Protein AF-A0AAV6BFE4-F1 (afdb_monomer)

Radius of gyration: 18.72 Å; Cα contacts (8 Å, |Δi|>4): 195; chains: 1; bounding box: 42×62×41 Å

Sequence (118 aa):
MNSTGRLAPALPAAEPPPSILRGRRYGEDRLYLLVRDPRCVLAVWELTAATHARAEAFARARGASPRYQIRIERRADPRGAVEAAVSVELPDALAGERWYVSLPRSGGECRALLGFAL

Foldseek 3Di:
DDPPPDDDPPDPPDDPPQPPCLPVAPQDFDWDWADPFQFKIKIWTADHPVVLVVQQVVQVVVVHGKKKKKWKWFDQDPPGDIDTFDMDIDPCSNSRDIDIDTGPGGDGDIDIDIDIDD

Secondary structure (DSSP, 8-state):
------PPP-PPPPPPPPPGGGG---SS-EEEEEEEETTEEEEEEE--HHHHHHHHHHHHTTT---EEEEEEEEESSTTSPEEEEEEEEETTGGGT-EEEEE-SS-SSEEEEEEEEE-

Mean predicted aligned error: 10.75 Å

Solvent-accessible surface area (backbone atoms only — not comparable to full-atom values): 7248 Å² total; per-residue (Å²): 141,83,84,79,74,79,76,74,80,82,71,80,79,74,77,77,76,79,60,83,54,65,82,67,70,89,79,52,75,43,77,47,80,42,80,74,50,63,40,31,33,38,40,33,45,39,56,31,72,70,59,49,52,51,44,43,53,60,14,50,78,67,79,37,63,64,37,37,32,47,35,35,33,32,24,78,42,102,88,50,71,78,39,82,60,43,74,44,77,39,95,56,48,77,58,43,51,78,44,79,43,73,44,88,59,66,66,58,53,76,46,81,44,82,46,78,47,108

Structure (mmCIF, N/CA/C/O backbone):
data_AF-A0AAV6BFE4-F1
#
_entry.id   AF-A0AAV6BFE4-F1
#
loop_
_atom_site.group_PDB
_atom_site.id
_atom_site.type_symbol
_atom_site.label_atom_id
_atom_site.label_alt_id
_atom_site.label_comp_id
_atom_site.label_asym_id
_atom_site.label_entity_id
_atom_site.label_seq_id
_atom_site.pdbx_PDB_ins_code
_atom_site.Cartn_x
_atom_site.Cartn_y
_atom_site.Cartn_z
_atom_site.occupancy
_atom_site.B_iso_or_equiv
_atom_site.auth_seq_id
_atom_site.auth_comp_id
_atom_site.auth_asym_id
_atom_site.auth_atom_id
_atom_site.pdbx_PDB_model_num
ATOM 1 N N . MET A 1 1 ? 19.592 -51.763 1.632 1.00 37.78 1 MET A N 1
ATOM 2 C CA . MET A 1 1 ? 19.988 -50.710 2.594 1.00 37.78 1 MET A CA 1
ATOM 3 C C . MET A 1 1 ? 19.192 -49.464 2.234 1.00 37.78 1 MET A C 1
ATOM 5 O O . MET A 1 1 ? 19.564 -48.789 1.288 1.00 37.78 1 MET A O 1
ATOM 9 N N . ASN A 1 2 ? 18.058 -49.215 2.898 1.00 37.44 2 ASN A N 1
ATOM 10 C CA . ASN A 1 2 ? 17.174 -48.091 2.566 1.00 37.44 2 ASN A CA 1
ATOM 11 C C . ASN A 1 2 ? 17.286 -47.018 3.651 1.00 37.44 2 ASN A C 1
ATOM 13 O O . ASN A 1 2 ? 16.728 -47.168 4.735 1.00 37.44 2 ASN A O 1
ATOM 17 N N . SER A 1 3 ? 18.011 -45.940 3.350 1.00 49.56 3 SER A N 1
ATOM 18 C CA . SER A 1 3 ? 18.061 -44.737 4.183 1.00 49.56 3 SER A CA 1
ATOM 19 C C . SER A 1 3 ? 16.841 -43.864 3.900 1.00 49.56 3 SER A C 1
ATOM 21 O O . SER A 1 3 ? 16.899 -42.931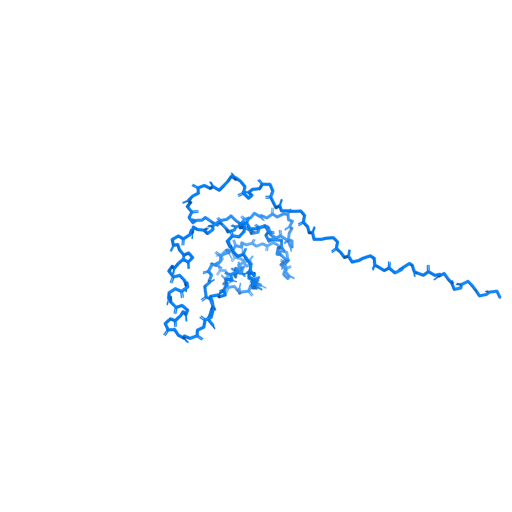 3.105 1.00 49.56 3 SER A O 1
ATOM 23 N N . THR A 1 4 ? 15.718 -44.146 4.557 1.00 54.94 4 THR A N 1
ATOM 24 C CA . THR A 1 4 ? 14.648 -43.154 4.730 1.00 54.94 4 THR A CA 1
ATOM 25 C C . THR A 1 4 ? 15.116 -42.126 5.753 1.00 54.94 4 THR A C 1
ATOM 27 O O . THR A 1 4 ? 14.908 -42.281 6.957 1.00 54.94 4 THR A O 1
ATOM 30 N N . GLY A 1 5 ? 15.801 -41.090 5.268 1.00 52.50 5 GLY A N 1
ATOM 31 C CA . GLY A 1 5 ? 16.084 -39.890 6.045 1.00 52.50 5 GLY A CA 1
ATOM 32 C C . GLY A 1 5 ? 14.768 -39.279 6.517 1.00 52.50 5 GLY A C 1
ATOM 33 O O . GLY A 1 5 ? 13.989 -38.774 5.713 1.00 52.50 5 GLY A O 1
ATOM 34 N N . ARG A 1 6 ? 14.500 -39.369 7.824 1.00 56.19 6 ARG A N 1
ATOM 35 C CA . ARG A 1 6 ? 13.408 -38.658 8.496 1.00 56.19 6 ARG A CA 1
ATOM 36 C C . ARG A 1 6 ? 13.605 -37.159 8.267 1.00 56.19 6 ARG A C 1
ATOM 38 O O . ARG A 1 6 ? 14.456 -36.548 8.908 1.00 56.19 6 ARG A O 1
ATOM 45 N N . LEU A 1 7 ? 12.823 -36.572 7.367 1.00 58.16 7 LEU A N 1
ATOM 46 C CA . LEU A 1 7 ? 12.633 -35.126 7.332 1.00 58.16 7 LEU A CA 1
ATOM 47 C C . LEU A 1 7 ? 11.935 -34.731 8.637 1.00 58.16 7 LEU A C 1
ATOM 49 O O . LEU A 1 7 ? 10.884 -35.278 8.975 1.00 58.16 7 LEU A O 1
ATOM 53 N N . ALA A 1 8 ? 12.566 -33.843 9.403 1.00 52.31 8 ALA A N 1
ATOM 54 C CA . ALA A 1 8 ? 11.975 -33.294 10.613 1.00 52.31 8 ALA A CA 1
ATOM 55 C C . ALA A 1 8 ? 10.662 -32.564 10.263 1.00 52.31 8 ALA A C 1
ATOM 57 O O . ALA A 1 8 ? 10.582 -31.947 9.195 1.00 52.31 8 ALA A O 1
ATOM 58 N N . PRO A 1 9 ? 9.636 -32.609 11.133 1.00 58.19 9 PRO A N 1
ATOM 59 C CA . PRO A 1 9 ? 8.438 -31.811 10.933 1.00 58.19 9 PRO A CA 1
ATOM 60 C C . PRO A 1 9 ? 8.825 -30.331 10.882 1.00 58.19 9 PRO A C 1
ATOM 62 O O . PRO A 1 9 ? 9.566 -29.854 11.743 1.00 58.19 9 PRO A O 1
ATOM 65 N N . ALA A 1 10 ? 8.336 -29.611 9.870 1.00 58.59 10 ALA A N 1
ATOM 66 C CA . ALA A 1 10 ? 8.487 -28.165 9.804 1.00 58.59 10 ALA A CA 1
ATOM 67 C C . ALA A 1 10 ? 7.845 -27.557 11.058 1.00 58.59 10 ALA A C 1
ATOM 69 O O . ALA A 1 10 ? 6.643 -27.706 11.280 1.00 58.59 10 ALA A O 1
ATOM 70 N N . LEU A 1 11 ? 8.660 -2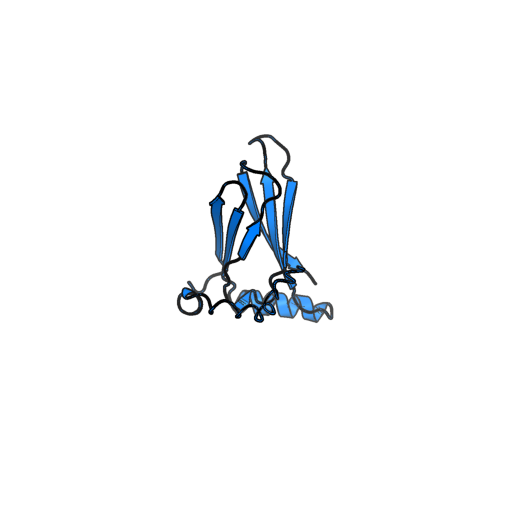6.919 11.901 1.00 59.69 11 LEU A N 1
ATOM 71 C CA . LEU A 1 11 ? 8.155 -26.123 13.014 1.00 59.69 11 LEU A CA 1
ATOM 72 C C . LEU A 1 11 ? 7.207 -25.053 12.447 1.00 59.69 11 LEU A C 1
ATOM 74 O O . LEU A 1 11 ? 7.506 -24.503 11.380 1.00 59.69 11 LEU A O 1
ATOM 78 N N . PRO A 1 12 ? 6.079 -24.754 13.118 1.00 55.25 12 PRO A N 1
ATOM 79 C CA . PRO A 1 12 ? 5.221 -23.653 12.703 1.00 55.25 12 PRO A CA 1
ATOM 80 C C . PRO A 1 12 ? 6.076 -22.391 12.597 1.00 55.25 12 PRO A C 1
ATOM 82 O O . PRO A 1 12 ? 6.872 -22.101 13.495 1.00 55.25 12 PRO A O 1
ATOM 85 N N . ALA A 1 13 ? 5.967 -21.689 11.467 1.00 58.81 13 ALA A N 1
ATOM 86 C CA . ALA A 1 13 ? 6.711 -20.461 11.244 1.00 58.81 13 ALA A CA 1
ATOM 87 C C . ALA A 1 13 ? 6.404 -19.503 12.400 1.00 58.81 13 ALA A C 1
ATOM 89 O O . ALA A 1 13 ? 5.248 -19.141 12.610 1.00 58.81 13 ALA A O 1
ATOM 90 N N . ALA A 1 14 ? 7.431 -19.150 13.176 1.00 50.31 14 ALA A N 1
ATOM 91 C CA . ALA A 1 14 ? 7.292 -18.156 14.225 1.00 50.31 14 ALA A CA 1
ATOM 92 C C . ALA A 1 14 ? 6.755 -16.868 13.594 1.00 50.31 14 ALA A C 1
ATOM 94 O O . ALA A 1 14 ? 7.277 -16.427 12.563 1.00 50.31 14 ALA A O 1
ATOM 95 N N . GLU A 1 15 ? 5.712 -16.290 14.192 1.00 51.12 15 GLU A N 1
ATOM 96 C CA . GLU A 1 15 ? 5.215 -14.992 13.75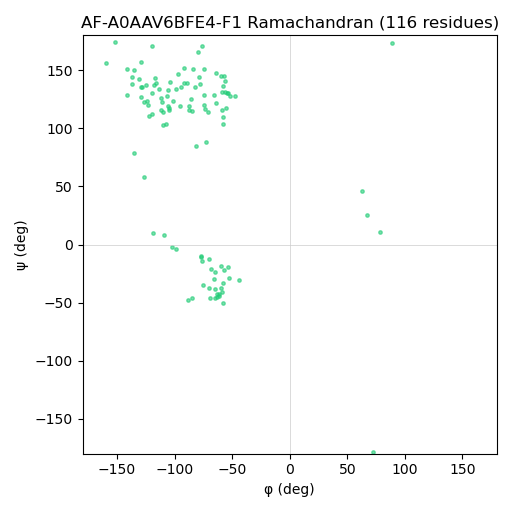3 1.00 51.12 15 GLU A CA 1
ATOM 97 C C . GLU A 1 15 ? 6.384 -13.999 13.762 1.00 51.12 15 GLU A C 1
ATOM 99 O O . GLU A 1 15 ? 7.144 -13.947 14.740 1.00 51.12 15 GLU A O 1
ATOM 104 N N . PRO A 1 16 ? 6.592 -13.251 12.664 1.00 53.62 16 PRO A N 1
ATOM 105 C CA . PRO A 1 16 ? 7.672 -12.289 12.615 1.00 53.62 16 PRO A CA 1
ATOM 106 C C . PRO A 1 16 ? 7.491 -11.295 13.768 1.00 53.62 16 PRO A C 1
ATOM 108 O O . PRO A 1 16 ? 6.369 -10.850 14.029 1.00 53.62 16 PRO A O 1
ATOM 111 N N . PRO A 1 17 ? 8.574 -10.940 14.480 1.00 49.91 17 PRO A N 1
ATOM 112 C CA . PRO A 1 17 ? 8.473 -10.027 15.602 1.00 49.91 17 PRO A CA 1
ATOM 113 C C . PRO A 1 17 ? 7.853 -8.701 15.143 1.00 49.91 17 PRO A C 1
ATOM 115 O O . PRO A 1 17 ? 8.127 -8.245 14.024 1.00 49.91 17 PRO A O 1
ATOM 118 N N . PRO A 1 18 ? 7.046 -8.053 16.002 1.00 53.53 18 PRO A N 1
ATOM 119 C CA . PRO A 1 18 ? 6.458 -6.763 15.690 1.00 53.53 18 PRO A CA 1
ATOM 120 C C . PRO A 1 18 ? 7.548 -5.785 15.249 1.00 53.53 18 PRO A C 1
ATOM 122 O O . PRO A 1 18 ? 8.561 -5.614 15.928 1.00 53.53 18 PRO A O 1
ATOM 125 N N . SER A 1 19 ? 7.349 -5.149 14.092 1.00 52.41 19 SER A N 1
ATOM 126 C CA . SER A 1 19 ? 8.275 -4.150 13.553 1.00 52.41 19 SER A CA 1
ATOM 127 C C . SER A 1 19 ? 8.654 -3.131 14.636 1.00 52.41 19 SER A C 1
ATOM 129 O O . SER A 1 19 ? 7.778 -2.510 15.229 1.00 52.41 19 SER A O 1
ATOM 131 N N . ILE A 1 20 ? 9.954 -2.898 14.857 1.00 50.56 20 ILE A N 1
ATOM 132 C CA . ILE A 1 20 ? 10.482 -1.869 15.784 1.00 50.56 20 ILE A CA 1
ATOM 133 C C . ILE A 1 20 ? 9.907 -0.464 15.478 1.00 50.56 20 ILE A C 1
ATOM 135 O O . ILE A 1 20 ? 9.886 0.407 16.345 1.00 50.56 20 ILE A O 1
ATOM 139 N N . LEU A 1 21 ? 9.371 -0.239 14.269 1.00 53.16 21 LEU A N 1
ATOM 140 C CA . LEU A 1 21 ? 8.656 0.996 13.921 1.00 53.16 21 LEU A CA 1
ATOM 141 C C . LEU A 1 21 ? 7.291 1.147 14.601 1.00 53.16 21 LEU A C 1
ATOM 143 O O . LEU A 1 21 ? 6.758 2.254 14.589 1.00 53.16 21 LEU A O 1
ATOM 147 N N . ARG A 1 22 ? 6.729 0.099 15.226 1.00 53.47 22 ARG A N 1
ATOM 148 C CA . ARG A 1 22 ? 5.426 0.179 15.909 1.00 53.47 22 ARG A CA 1
ATOM 149 C C . ARG A 1 22 ? 5.372 1.330 16.926 1.00 53.47 22 ARG A C 1
ATOM 151 O O .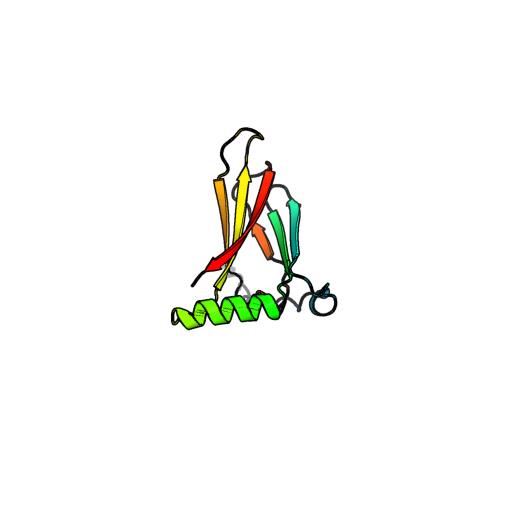 ARG A 1 22 ? 4.302 1.899 17.103 1.00 53.47 22 ARG A O 1
ATOM 158 N N . GLY A 1 23 ? 6.508 1.720 17.519 1.00 51.62 23 GLY A N 1
ATOM 159 C CA . GLY A 1 23 ? 6.609 2.834 18.474 1.00 51.62 23 GLY A CA 1
ATOM 160 C C . GLY A 1 23 ? 7.096 4.185 17.924 1.00 51.62 23 GLY A C 1
ATOM 161 O O . GLY A 1 23 ? 7.146 5.144 18.686 1.00 51.62 23 GLY A O 1
ATOM 162 N N . ARG A 1 24 ? 7.475 4.301 16.642 1.00 58.91 24 ARG A N 1
ATOM 163 C CA . ARG A 1 24 ? 7.976 5.555 16.031 1.00 58.91 24 ARG A CA 1
ATOM 164 C C . ARG A 1 24 ? 7.186 5.912 14.775 1.00 58.91 24 ARG A C 1
ATOM 166 O O . ARG A 1 24 ? 7.752 6.012 13.692 1.00 58.91 24 ARG A O 1
ATOM 173 N N . ARG A 1 25 ? 5.874 6.068 14.922 1.00 67.94 25 ARG A N 1
ATOM 174 C CA . ARG A 1 25 ? 5.032 6.601 13.845 1.00 67.94 25 ARG A CA 1
ATOM 175 C C . ARG A 1 25 ? 5.168 8.105 13.788 1.00 67.94 25 ARG A C 1
ATOM 177 O O . ARG A 1 25 ? 5.245 8.754 14.829 1.00 67.94 25 ARG A O 1
ATOM 184 N N . TYR A 1 26 ? 5.125 8.652 12.584 1.00 70.75 26 TYR A N 1
ATOM 185 C CA . TYR A 1 26 ? 5.182 10.098 12.398 1.00 70.75 26 TYR A CA 1
ATOM 186 C C . TYR A 1 26 ? 3.855 10.800 12.719 1.00 70.75 26 TYR A C 1
ATOM 188 O O . TYR A 1 26 ? 3.827 12.021 12.810 1.00 70.75 26 TYR A O 1
ATOM 196 N N . GLY A 1 27 ? 2.769 10.042 12.914 1.00 74.44 27 GLY A N 1
ATOM 197 C CA . GLY A 1 27 ? 1.441 10.591 13.215 1.00 74.44 27 GLY A CA 1
ATOM 198 C C . GLY A 1 27 ? 0.697 11.133 11.990 1.00 74.44 27 GLY A C 1
ATOM 199 O O . GLY A 1 27 ? -0.349 11.754 12.141 1.00 74.44 27 GLY A O 1
ATOM 200 N N . GLU A 1 28 ? 1.204 10.867 10.788 1.00 80.81 28 GLU A N 1
ATOM 201 C CA . GLU A 1 28 ? 0.649 11.313 9.509 1.00 80.81 28 GLU A CA 1
ATOM 202 C C . GLU A 1 28 ? 0.499 10.126 8.553 1.00 80.81 28 GLU A C 1
ATOM 204 O O . GLU A 1 28 ? 1.191 9.117 8.702 1.00 80.81 28 GLU A O 1
ATOM 209 N N . ASP A 1 29 ? -0.387 10.246 7.560 1.00 83.88 29 ASP A N 1
ATOM 210 C CA . ASP A 1 29 ? -0.534 9.213 6.535 1.00 83.88 29 ASP A CA 1
ATOM 211 C C . ASP A 1 29 ? 0.667 9.264 5.585 1.00 83.88 29 ASP A C 1
ATOM 213 O O . ASP A 1 29 ? 0.874 10.263 4.893 1.00 83.88 29 ASP A O 1
ATOM 217 N N . ARG A 1 30 ? 1.475 8.200 5.543 1.00 84.25 30 ARG A N 1
ATOM 218 C CA . ARG A 1 30 ? 2.714 8.169 4.749 1.00 84.25 30 ARG A CA 1
ATOM 219 C C . ARG A 1 30 ? 2.893 6.858 4.015 1.00 84.25 30 ARG A C 1
ATOM 221 O O . ARG A 1 30 ? 2.592 5.793 4.545 1.00 84.25 30 ARG A O 1
ATOM 228 N N . LEU A 1 31 ? 3.449 6.948 2.811 1.00 85.44 31 LEU A N 1
ATOM 229 C CA . LEU A 1 31 ? 3.826 5.804 1.994 1.00 85.44 31 LEU A CA 1
ATOM 230 C C . LEU A 1 31 ? 5.304 5.889 1.638 1.00 85.44 31 LEU A C 1
ATOM 232 O O . LEU A 1 31 ? 5.745 6.855 1.018 1.00 85.44 31 LEU A O 1
ATOM 236 N N . TYR A 1 32 ? 6.044 4.844 1.980 1.00 85.50 32 TYR A N 1
ATOM 237 C CA . TYR A 1 32 ? 7.415 4.647 1.544 1.00 85.50 32 TYR A CA 1
ATOM 238 C C . TYR A 1 32 ? 7.463 3.455 0.602 1.00 85.50 32 TYR A C 1
ATOM 240 O O . TYR A 1 32 ? 7.017 2.365 0.955 1.00 85.50 32 TYR A O 1
ATOM 248 N N . LEU A 1 33 ? 8.028 3.665 -0.583 1.00 88.75 33 LEU A N 1
ATOM 249 C CA . LEU A 1 33 ? 8.354 2.597 -1.515 1.00 88.75 33 LEU A CA 1
ATOM 250 C C . LEU A 1 33 ? 9.861 2.619 -1.747 1.00 88.75 33 LEU A C 1
ATOM 252 O O . LEU A 1 33 ? 10.395 3.573 -2.308 1.00 88.75 33 LEU A O 1
ATOM 256 N N . LEU A 1 34 ? 10.545 1.582 -1.283 1.00 89.56 34 LEU A N 1
ATOM 257 C CA . LEU A 1 34 ? 11.993 1.458 -1.376 1.00 89.56 34 LEU A CA 1
ATOM 258 C C . LEU A 1 34 ? 12.337 0.213 -2.181 1.00 89.56 34 LEU A C 1
ATOM 260 O O . LEU A 1 34 ? 11.842 -0.877 -1.904 1.00 89.56 34 LEU A O 1
ATOM 264 N N . VAL A 1 35 ? 13.212 0.361 -3.169 1.00 88.31 35 VAL A N 1
ATOM 265 C CA . VAL A 1 35 ? 13.725 -0.782 -3.924 1.00 88.31 35 VAL A CA 1
ATOM 266 C C . VAL A 1 35 ? 14.729 -1.523 -3.044 1.00 88.31 35 VAL A C 1
ATOM 268 O O . VAL A 1 35 ? 15.719 -0.937 -2.611 1.00 88.31 35 VAL A O 1
ATOM 271 N N . ARG A 1 36 ? 14.467 -2.804 -2.761 1.00 88.12 36 ARG A N 1
ATOM 272 C CA . ARG A 1 36 ? 15.403 -3.678 -2.037 1.00 88.12 36 ARG A CA 1
ATOM 273 C C . ARG A 1 36 ? 16.364 -4.353 -3.009 1.00 88.12 36 ARG A C 1
ATOM 275 O O . ARG A 1 36 ? 17.565 -4.383 -2.769 1.00 88.12 36 ARG A O 1
ATOM 282 N N . ASP A 1 37 ? 15.815 -4.904 -4.085 1.00 88.69 37 ASP A N 1
ATOM 283 C CA . ASP A 1 37 ? 16.543 -5.544 -5.178 1.00 88.69 37 ASP A CA 1
ATOM 284 C C . ASP A 1 37 ? 15.719 -5.420 -6.478 1.00 88.69 37 ASP A C 1
ATOM 286 O O . ASP A 1 37 ? 14.581 -4.940 -6.432 1.00 88.69 37 ASP A O 1
ATOM 290 N N . PRO A 1 38 ? 16.241 -5.830 -7.652 1.00 87.06 38 PRO A N 1
ATOM 291 C CA . PRO A 1 38 ? 15.538 -5.634 -8.915 1.00 87.06 38 PRO A CA 1
ATOM 292 C C . PRO A 1 38 ? 14.135 -6.250 -8.978 1.00 87.06 38 PRO A C 1
ATOM 294 O O . PRO A 1 38 ? 13.351 -5.810 -9.811 1.00 87.06 38 PRO A O 1
ATOM 297 N N . ARG A 1 39 ? 13.814 -7.253 -8.151 1.00 89.56 39 ARG A N 1
ATOM 298 C CA . ARG A 1 39 ? 12.523 -7.958 -8.111 1.00 89.56 39 ARG A CA 1
ATOM 299 C C . ARG A 1 39 ? 11.798 -7.818 -6.772 1.00 89.56 39 ARG A C 1
ATOM 301 O O . ARG A 1 39 ? 10.804 -8.507 -6.561 1.00 89.56 39 ARG A O 1
ATOM 308 N N . CYS A 1 40 ? 12.248 -6.951 -5.873 1.00 90.19 40 CYS A N 1
ATOM 309 C CA . CYS A 1 40 ? 11.632 -6.792 -4.562 1.00 90.19 40 CYS A CA 1
ATOM 310 C C . CYS A 1 40 ? 11.602 -5.328 -4.143 1.00 90.19 40 CYS A C 1
ATOM 312 O O . CYS A 1 40 ? 12.629 -4.641 -4.120 1.00 90.19 40 CYS A O 1
ATOM 314 N N . VAL A 1 41 ? 10.419 -4.871 -3.745 1.00 90.94 41 VAL A N 1
ATOM 315 C CA . VAL A 1 41 ? 10.226 -3.555 -3.139 1.00 90.94 41 VAL A CA 1
ATOM 316 C C . VAL A 1 41 ? 9.731 -3.714 -1.714 1.00 90.94 41 VAL A C 1
ATOM 318 O O . VAL A 1 41 ? 8.902 -4.566 -1.409 1.00 90.94 41 VAL A O 1
ATOM 321 N N . LEU A 1 42 ? 10.256 -2.884 -0.828 1.00 89.38 42 LEU A N 1
ATOM 322 C CA . LEU A 1 42 ? 9.695 -2.660 0.488 1.00 89.38 42 LEU A CA 1
ATOM 323 C C . LEU A 1 42 ? 8.649 -1.552 0.367 1.00 89.38 42 LEU A C 1
ATOM 325 O O . LEU A 1 42 ? 8.985 -0.424 0.011 1.00 89.38 42 LEU A O 1
ATOM 329 N N . ALA A 1 43 ? 7.405 -1.873 0.695 1.00 88.25 43 ALA A N 1
ATOM 330 C CA . ALA A 1 43 ? 6.337 -0.907 0.870 1.00 88.25 43 ALA A CA 1
ATOM 331 C C . ALA A 1 43 ? 6.038 -0.742 2.365 1.00 88.25 43 ALA A C 1
ATOM 333 O O . ALA A 1 43 ? 5.909 -1.725 3.096 1.00 88.25 43 ALA A O 1
ATOM 334 N N . VAL A 1 44 ? 5.935 0.502 2.822 1.00 84.81 44 VAL A N 1
ATOM 335 C CA . VAL A 1 44 ? 5.526 0.847 4.187 1.00 84.81 44 VAL A CA 1
ATOM 336 C C . VAL A 1 44 ? 4.422 1.878 4.091 1.00 84.81 44 VAL A C 1
ATOM 338 O O . VAL A 1 44 ? 4.594 2.904 3.441 1.00 84.81 44 VAL A O 1
ATOM 341 N N . TRP A 1 45 ? 3.307 1.607 4.750 1.00 83.75 45 TRP A N 1
ATOM 342 C CA . TRP A 1 45 ? 2.159 2.495 4.839 1.00 83.75 45 TRP A CA 1
ATOM 343 C C . TRP A 1 45 ? 1.893 2.761 6.313 1.00 83.75 45 TRP A C 1
ATOM 345 O O . TRP A 1 45 ? 1.490 1.873 7.062 1.00 83.75 45 TRP A O 1
ATOM 355 N N . GLU A 1 46 ? 2.159 3.992 6.730 1.00 83.81 46 GLU A N 1
ATOM 356 C CA . GLU A 1 46 ? 1.703 4.503 8.013 1.00 83.81 46 GLU A CA 1
ATOM 357 C C . GLU A 1 46 ? 0.314 5.094 7.809 1.00 83.81 46 GLU A C 1
ATOM 359 O O . GLU A 1 46 ? 0.147 6.050 7.054 1.00 83.81 46 GLU A O 1
ATOM 364 N N . LEU A 1 47 ? -0.680 4.488 8.454 1.00 83.88 47 LEU A N 1
ATOM 365 C CA . LEU A 1 47 ? -2.060 4.949 8.437 1.00 83.88 47 LEU A CA 1
ATOM 366 C C . LEU A 1 47 ? -2.404 5.585 9.784 1.00 83.88 47 LEU A C 1
ATOM 368 O O . LEU A 1 47 ? -2.220 4.982 10.846 1.00 83.88 47 LEU A O 1
ATOM 372 N N . THR A 1 48 ? -2.935 6.800 9.744 1.00 84.75 48 THR A N 1
ATOM 373 C CA . THR A 1 48 ? -3.458 7.488 10.923 1.00 84.75 48 THR A CA 1
ATOM 374 C C . THR A 1 48 ? -4.797 6.900 11.352 1.00 84.75 48 THR A C 1
ATOM 376 O O . THR A 1 48 ? -5.604 6.453 10.533 1.00 84.75 48 THR A O 1
ATOM 379 N N . ALA A 1 49 ? -5.087 6.983 12.653 1.00 84.81 49 ALA A N 1
ATOM 380 C CA . ALA A 1 49 ? -6.388 6.585 13.189 1.00 84.81 49 ALA A CA 1
ATOM 381 C C . ALA A 1 49 ? -7.547 7.369 12.539 1.00 84.81 49 ALA A C 1
ATOM 383 O O . ALA A 1 49 ? -8.620 6.815 12.321 1.00 84.81 49 ALA A O 1
ATOM 384 N N . ALA A 1 50 ? -7.321 8.635 12.165 1.00 87.56 50 ALA A N 1
ATOM 385 C CA . ALA A 1 50 ? -8.317 9.464 11.489 1.00 87.56 50 ALA A CA 1
ATOM 386 C C . ALA A 1 50 ? -8.676 8.925 10.093 1.00 87.56 50 ALA A C 1
ATOM 388 O O . ALA A 1 50 ? -9.856 8.820 9.754 1.00 87.56 50 ALA A O 1
ATOM 389 N N . THR A 1 51 ? -7.684 8.548 9.280 1.00 87.12 51 THR A N 1
ATOM 390 C CA . THR A 1 51 ? -7.940 7.959 7.954 1.00 87.12 51 THR A CA 1
ATOM 391 C C . THR A 1 51 ? -8.527 6.561 8.058 1.00 87.12 51 THR A C 1
ATOM 393 O O . THR A 1 51 ? -9.446 6.237 7.306 1.00 87.12 51 THR A O 1
ATOM 396 N N . HIS A 1 52 ? -8.081 5.768 9.032 1.00 86.88 52 HIS A N 1
ATOM 397 C CA . HIS A 1 52 ? -8.698 4.482 9.339 1.00 86.88 52 HIS A CA 1
ATOM 398 C C . HIS A 1 52 ? -10.188 4.629 9.685 1.00 86.88 52 HIS A C 1
ATOM 400 O O . HIS A 1 52 ? -11.021 3.989 9.049 1.00 86.88 52 HIS A O 1
ATOM 406 N N . ALA A 1 53 ? -10.544 5.542 10.594 1.00 88.62 53 ALA A N 1
ATOM 407 C CA . ALA A 1 53 ? -11.934 5.791 10.976 1.00 88.62 53 ALA A CA 1
ATOM 408 C C . ALA A 1 53 ? -12.804 6.238 9.786 1.00 88.62 53 ALA A C 1
ATOM 410 O O . ALA A 1 53 ? -13.955 5.816 9.662 1.00 88.62 53 ALA A O 1
ATOM 411 N N . ARG A 1 54 ? -12.258 7.049 8.865 1.00 88.75 54 ARG A N 1
ATOM 412 C CA . ARG A 1 54 ? -12.950 7.411 7.614 1.00 88.75 54 ARG A CA 1
ATOM 413 C C . ARG A 1 54 ? -13.197 6.197 6.718 1.00 88.75 54 ARG A C 1
ATOM 415 O O . ARG A 1 54 ? -14.300 6.052 6.194 1.00 88.75 54 ARG A O 1
ATOM 422 N N . ALA A 1 55 ? -12.197 5.332 6.550 1.00 87.88 55 ALA A N 1
ATOM 423 C CA . ALA A 1 55 ? -12.329 4.107 5.764 1.00 87.88 55 ALA A CA 1
ATOM 424 C C . ALA A 1 55 ? -13.363 3.150 6.382 1.00 87.88 55 ALA A C 1
ATOM 426 O O . ALA A 1 55 ? -14.212 2.621 5.667 1.00 87.88 55 ALA A O 1
ATOM 427 N N . GLU A 1 56 ? -13.361 2.991 7.707 1.00 89.50 56 GLU A N 1
ATOM 428 C CA . GLU A 1 56 ? -14.376 2.212 8.419 1.00 89.50 56 GLU A CA 1
ATOM 429 C C . GLU A 1 56 ? -15.784 2.778 8.249 1.00 89.50 56 GLU A C 1
ATOM 431 O O . GLU A 1 56 ? -16.724 2.016 8.036 1.00 89.50 56 GLU A O 1
ATOM 436 N N . ALA A 1 57 ? -15.958 4.097 8.365 1.00 89.88 57 ALA A N 1
ATOM 437 C CA . ALA A 1 57 ? -17.262 4.730 8.183 1.00 89.88 57 ALA A CA 1
ATOM 438 C C . ALA A 1 57 ? -17.792 4.493 6.759 1.00 89.88 57 ALA A C 1
ATOM 440 O O . ALA A 1 57 ? -18.955 4.137 6.574 1.00 89.88 57 ALA A O 1
ATOM 441 N N . PHE A 1 58 ? -16.919 4.620 5.757 1.00 89.38 58 PHE A N 1
ATOM 442 C CA . PHE A 1 58 ? -17.241 4.358 4.355 1.00 89.38 58 PHE A CA 1
ATOM 443 C C . PHE A 1 58 ? -17.577 2.885 4.080 1.00 89.38 58 PHE A C 1
ATOM 445 O O . PHE A 1 58 ? -18.487 2.603 3.298 1.00 89.38 58 PHE A O 1
ATOM 452 N N . ALA A 1 59 ? -16.871 1.952 4.724 1.00 89.88 59 ALA A N 1
ATOM 453 C CA .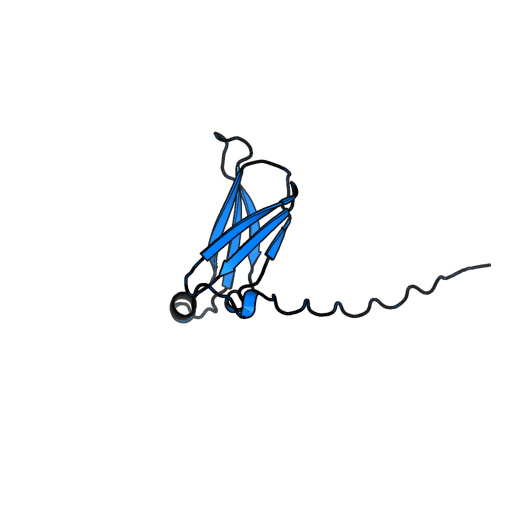 ALA A 1 59 ? -17.140 0.521 4.616 1.00 89.88 59 ALA A CA 1
ATOM 454 C C . ALA A 1 59 ? -18.458 0.137 5.298 1.00 89.88 59 ALA A C 1
ATOM 456 O O . ALA A 1 59 ? -19.308 -0.509 4.683 1.00 89.88 59 ALA A O 1
ATOM 457 N N . ARG A 1 60 ? -18.689 0.637 6.518 1.00 90.06 60 ARG A N 1
ATOM 458 C CA . ARG A 1 60 ? -19.942 0.443 7.262 1.00 90.06 60 ARG A CA 1
ATOM 459 C C . ARG A 1 60 ? -21.152 0.974 6.508 1.00 90.06 60 ARG A C 1
ATOM 461 O O . ARG A 1 60 ? -22.170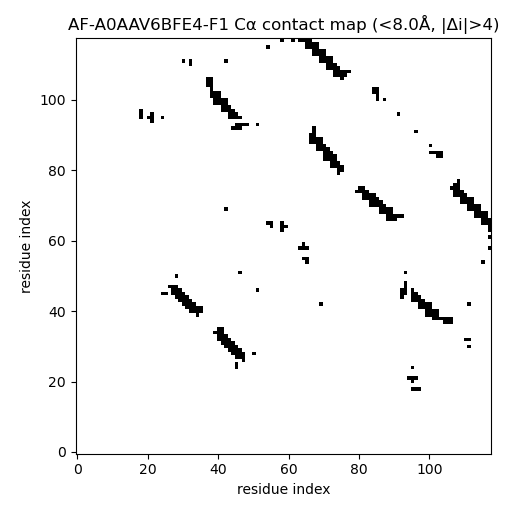 0.292 6.463 1.00 90.06 60 ARG A O 1
ATOM 468 N N . ALA A 1 61 ? -21.033 2.131 5.855 1.00 91.81 61 ALA A N 1
ATOM 469 C CA . ALA A 1 61 ? -22.100 2.683 5.018 1.00 91.81 61 ALA A CA 1
ATOM 470 C C . ALA A 1 61 ? -22.500 1.756 3.851 1.00 91.81 61 ALA A C 1
ATOM 472 O O . ALA A 1 61 ? -23.586 1.905 3.299 1.00 91.81 61 ALA A O 1
ATOM 473 N N . ARG A 1 62 ? -21.644 0.793 3.482 1.00 91.00 62 ARG A N 1
ATOM 474 C CA . ARG A 1 62 ? -21.913 -0.234 2.465 1.00 91.00 62 ARG A CA 1
ATOM 475 C C . ARG A 1 62 ? -22.104 -1.644 3.030 1.00 91.00 62 ARG A C 1
ATOM 477 O O . ARG A 1 62 ? -22.173 -2.588 2.254 1.00 91.00 62 ARG A O 1
ATOM 484 N N . GLY A 1 63 ? -22.185 -1.800 4.352 1.00 90.12 63 GLY A N 1
ATOM 485 C CA . GLY A 1 63 ? -22.312 -3.113 4.992 1.00 90.12 63 GLY A CA 1
ATOM 486 C C . GLY A 1 63 ? -21.069 -4.000 4.848 1.00 90.12 63 GLY A C 1
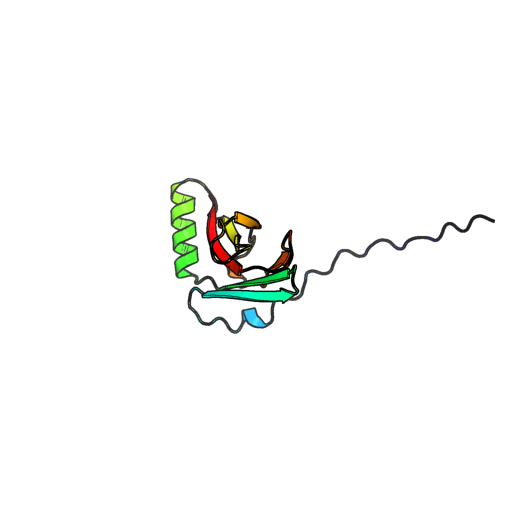ATOM 487 O O . GLY A 1 63 ? -21.190 -5.220 4.888 1.00 90.12 63 GLY A O 1
ATOM 488 N N . ALA A 1 64 ? -19.891 -3.400 4.667 1.00 88.94 64 ALA A N 1
ATOM 489 C CA . ALA A 1 64 ? -18.621 -4.091 4.467 1.00 88.94 64 ALA A CA 1
ATOM 490 C C . ALA A 1 64 ? -17.597 -3.756 5.566 1.00 88.94 64 ALA A C 1
ATOM 492 O O . ALA A 1 64 ? -17.785 -2.834 6.366 1.00 88.94 64 ALA A O 1
ATOM 493 N N . SER A 1 65 ? -16.482 -4.489 5.576 1.00 84.81 65 SER A N 1
ATOM 494 C CA . SER A 1 65 ? -15.303 -4.196 6.401 1.00 84.81 65 SER A CA 1
ATOM 495 C C . SER A 1 65 ? -14.203 -3.596 5.526 1.00 84.81 65 SER A C 1
ATOM 497 O O . SER A 1 65 ? -14.020 -4.062 4.401 1.00 84.81 65 SER A O 1
ATOM 499 N N . PRO A 1 66 ? -13.457 -2.583 6.001 1.00 85.62 66 PRO A N 1
ATOM 500 C CA . PRO A 1 66 ? -12.416 -1.975 5.188 1.00 85.62 66 PRO A CA 1
ATOM 501 C C . PRO A 1 66 ? -11.297 -2.985 4.922 1.00 85.62 66 PRO A C 1
ATOM 503 O O . PRO A 1 66 ? -10.745 -3.574 5.852 1.00 85.62 66 PRO A O 1
ATOM 506 N N . ARG A 1 67 ? -10.936 -3.155 3.651 1.00 86.88 67 ARG A N 1
ATOM 507 C CA . ARG A 1 67 ? -9.758 -3.919 3.235 1.00 86.88 67 ARG A CA 1
ATOM 508 C C . ARG A 1 67 ? -8.729 -2.960 2.673 1.00 86.88 67 ARG A C 1
ATOM 510 O O . ARG A 1 67 ? -9.000 -2.215 1.735 1.00 86.88 67 ARG A O 1
ATOM 517 N N . TYR A 1 68 ? -7.544 -2.963 3.253 1.00 87.06 68 TYR A N 1
ATOM 518 C CA . TYR A 1 68 ? -6.463 -2.091 2.824 1.00 87.06 68 TYR A CA 1
ATOM 519 C C . TYR A 1 68 ? -5.653 -2.786 1.740 1.00 87.06 68 TYR A C 1
ATOM 521 O O . TYR A 1 68 ? -5.385 -3.981 1.836 1.00 87.06 68 TYR A O 1
ATOM 529 N N . GLN A 1 69 ? -5.259 -2.048 0.709 1.00 89.31 69 GLN A N 1
ATOM 530 C CA . GLN A 1 69 ? -4.488 -2.603 -0.392 1.00 89.31 69 GLN A CA 1
ATOM 531 C C . GLN A 1 69 ? -3.360 -1.661 -0.806 1.00 89.31 69 GLN A C 1
ATOM 533 O O . GLN A 1 69 ? -3.561 -0.453 -0.933 1.00 89.31 69 GLN A O 1
ATOM 538 N N . ILE A 1 70 ? -2.187 -2.235 -1.072 1.00 88.69 70 ILE A N 1
ATOM 539 C CA . ILE A 1 70 ? -1.119 -1.578 -1.827 1.00 88.69 70 ILE A CA 1
ATOM 540 C C . ILE A 1 70 ? -1.080 -2.207 -3.213 1.00 88.69 70 ILE A C 1
ATOM 542 O O . ILE A 1 70 ? -0.815 -3.402 -3.358 1.00 88.69 70 ILE A O 1
ATOM 546 N N . ARG A 1 71 ? -1.310 -1.390 -4.238 1.00 90.69 71 ARG A N 1
ATOM 547 C CA . ARG A 1 71 ? -1.110 -1.772 -5.634 1.00 90.69 71 ARG A CA 1
ATOM 548 C C . ARG A 1 71 ? 0.199 -1.176 -6.117 1.00 90.69 71 ARG A C 1
ATOM 550 O O . ARG A 1 71 ? 0.391 0.034 -6.054 1.00 90.69 71 ARG A O 1
ATOM 557 N N . ILE A 1 72 ? 1.092 -2.022 -6.606 1.00 90.19 72 ILE A N 1
ATOM 558 C CA . ILE A 1 72 ? 2.316 -1.577 -7.260 1.00 90.19 72 ILE A CA 1
ATOM 559 C C . ILE A 1 72 ? 2.064 -1.538 -8.758 1.00 90.19 72 ILE A C 1
ATOM 561 O O . ILE A 1 72 ? 1.762 -2.551 -9.390 1.00 90.19 72 ILE A O 1
ATOM 565 N N . GLU A 1 73 ? 2.195 -0.349 -9.315 1.00 91.81 73 GLU A N 1
ATOM 566 C CA . GLU A 1 73 ? 2.228 -0.105 -10.742 1.00 91.81 73 GLU A CA 1
ATOM 567 C C . GLU A 1 73 ? 3.674 0.011 -11.211 1.00 91.81 73 GLU A C 1
ATOM 569 O O . GLU A 1 73 ? 4.549 0.491 -10.488 1.00 91.81 73 GLU A O 1
ATOM 574 N N . ARG A 1 74 ? 3.929 -0.438 -12.435 1.00 88.31 74 ARG A N 1
ATOM 575 C CA . ARG A 1 74 ? 5.254 -0.450 -13.035 1.00 88.31 74 ARG A CA 1
ATOM 576 C C . ARG A 1 74 ? 5.210 0.152 -14.421 1.00 88.31 74 ARG A C 1
ATOM 578 O O . ARG A 1 74 ? 4.298 -0.106 -15.2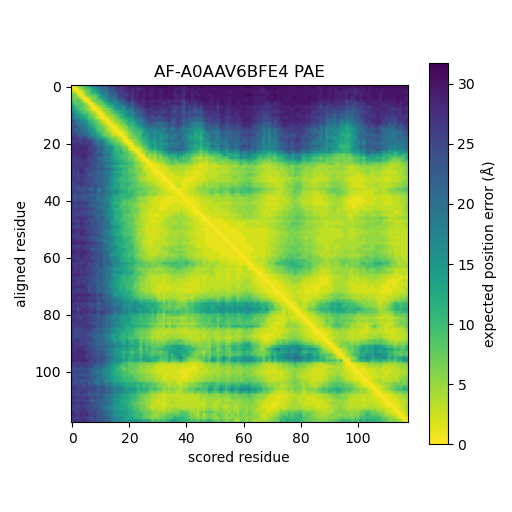02 1.00 88.31 74 ARG A O 1
ATOM 585 N N . ARG A 1 75 ? 6.267 0.883 -14.747 1.00 89.44 75 ARG A N 1
ATOM 586 C CA . ARG A 1 75 ? 6.541 1.367 -16.091 1.00 89.44 75 ARG A CA 1
ATOM 587 C C . ARG A 1 75 ? 7.916 0.866 -16.534 1.00 89.44 75 ARG A C 1
ATOM 589 O O . ARG A 1 75 ? 8.923 1.121 -15.878 1.00 89.44 75 ARG A O 1
ATOM 596 N N . ALA A 1 76 ? 7.955 0.098 -17.624 1.00 83.31 76 ALA A N 1
ATOM 597 C CA . ALA A 1 76 ? 9.197 -0.504 -18.123 1.00 83.31 76 ALA A CA 1
ATOM 598 C C . ALA A 1 76 ? 10.117 0.509 -18.831 1.00 83.31 76 ALA A C 1
ATOM 600 O O . ALA A 1 76 ? 11.334 0.404 -18.727 1.00 83.31 76 ALA A O 1
ATOM 601 N N . ASP A 1 77 ? 9.520 1.476 -19.526 1.00 83.38 77 ASP A N 1
ATOM 602 C CA . ASP A 1 77 ? 10.168 2.553 -20.282 1.00 83.38 77 ASP A CA 1
ATOM 603 C C . ASP A 1 77 ? 9.553 3.882 -19.820 1.00 83.38 77 ASP A C 1
ATOM 605 O O . ASP A 1 77 ? 8.329 3.935 -19.739 1.00 83.38 77 ASP A O 1
ATOM 609 N N . PRO A 1 78 ? 10.314 4.959 -19.558 1.00 79.69 78 PRO A N 1
ATOM 610 C CA . PRO A 1 78 ? 9.768 6.273 -19.202 1.00 79.69 78 PRO A CA 1
ATOM 611 C C . PRO A 1 78 ? 8.567 6.757 -20.035 1.00 79.69 78 PRO A C 1
ATOM 613 O O . PRO A 1 78 ? 7.718 7.472 -19.502 1.00 79.69 78 PRO A O 1
ATOM 616 N N . ARG A 1 79 ? 8.451 6.368 -21.312 1.00 84.62 79 ARG A N 1
ATOM 617 C CA . ARG A 1 79 ? 7.315 6.715 -22.195 1.00 84.62 79 ARG A CA 1
ATOM 618 C C . ARG A 1 79 ? 6.298 5.588 -22.397 1.00 84.62 79 ARG A C 1
ATOM 620 O O . ARG A 1 79 ? 5.304 5.782 -23.090 1.00 84.62 79 ARG A O 1
ATOM 627 N N . GLY A 1 80 ? 6.548 4.419 -21.819 1.00 81.31 80 GLY A N 1
ATOM 628 C CA . GLY A 1 80 ? 5.700 3.240 -21.928 1.00 81.31 80 GLY A CA 1
ATOM 629 C C . GLY A 1 80 ? 4.438 3.304 -21.066 1.00 81.31 80 GLY A C 1
ATOM 630 O O . GLY A 1 80 ? 4.273 4.172 -20.204 1.00 81.31 80 GLY A O 1
ATOM 631 N N . ALA A 1 81 ? 3.548 2.338 -21.293 1.00 85.62 81 ALA A N 1
ATOM 632 C CA . ALA A 1 81 ? 2.338 2.174 -20.502 1.00 85.62 81 ALA A CA 1
ATOM 633 C C . ALA A 1 81 ? 2.664 1.833 -19.039 1.00 85.62 81 ALA A C 1
ATOM 635 O O . ALA A 1 81 ? 3.656 1.164 -18.731 1.00 85.62 81 ALA A O 1
ATOM 636 N N . VAL A 1 82 ? 1.805 2.309 -18.139 1.00 87.62 82 VAL A N 1
ATOM 637 C CA . VAL A 1 82 ? 1.811 1.901 -16.736 1.00 87.62 82 VAL A CA 1
ATOM 638 C C . VAL A 1 82 ? 0.983 0.630 -16.624 1.00 87.62 82 VAL A C 1
ATOM 640 O O . VAL A 1 82 ? -0.177 0.602 -17.028 1.00 87.62 82 VAL A O 1
ATOM 643 N N . GLU A 1 83 ? 1.578 -0.413 -16.069 1.00 85.81 83 GLU A N 1
ATOM 644 C CA . GLU A 1 83 ? 0.932 -1.702 -15.867 1.00 85.81 83 GLU A CA 1
ATOM 645 C C . GLU A 1 83 ? 0.841 -2.004 -14.377 1.00 85.81 83 GLU A C 1
ATOM 647 O O . GLU A 1 83 ? 1.756 -1.715 -13.604 1.00 85.81 83 GLU A O 1
ATOM 652 N N . ALA A 1 84 ? -0.251 -2.634 -13.959 1.00 84.56 84 ALA A N 1
ATOM 653 C CA . ALA A 1 84 ? -0.340 -3.154 -12.606 1.00 84.56 84 ALA A CA 1
ATOM 654 C C . ALA A 1 84 ? 0.577 -4.367 -12.469 1.00 84.56 84 ALA A C 1
ATOM 656 O O . ALA A 1 84 ? 0.356 -5.394 -13.105 1.00 84.56 84 ALA A O 1
ATOM 657 N N . ALA A 1 85 ? 1.608 -4.232 -11.642 1.00 85.62 85 ALA A N 1
ATOM 658 C CA . ALA A 1 85 ? 2.593 -5.278 -11.435 1.00 85.62 85 ALA A CA 1
ATOM 659 C C . ALA A 1 85 ? 2.123 -6.277 -10.379 1.00 85.62 85 ALA A C 1
ATOM 661 O O . ALA A 1 85 ? 2.241 -7.482 -10.581 1.00 85.62 85 ALA A O 1
ATOM 662 N N . VAL A 1 86 ? 1.609 -5.781 -9.252 1.00 89.81 86 VAL A N 1
ATOM 663 C CA . VAL A 1 86 ? 1.137 -6.633 -8.159 1.00 89.81 86 VAL A CA 1
ATOM 664 C C . VAL A 1 86 ? 0.182 -5.873 -7.248 1.00 89.81 86 VAL A C 1
ATOM 666 O O . VAL A 1 86 ? 0.232 -4.646 -7.162 1.00 89.81 86 VAL A O 1
ATOM 669 N N . SER A 1 87 ? -0.673 -6.616 -6.550 1.00 89.19 87 SER A N 1
ATOM 670 C CA . SER A 1 87 ? -1.553 -6.081 -5.519 1.00 89.19 87 SER A CA 1
ATOM 671 C C . SER A 1 87 ? -1.429 -6.901 -4.244 1.00 89.19 87 SER A C 1
ATOM 673 O O . SER A 1 87 ? -1.418 -8.128 -4.311 1.00 89.19 87 SER A O 1
ATOM 675 N N . VAL A 1 88 ? -1.331 -6.230 -3.099 1.00 86.06 88 VAL A N 1
ATOM 676 C CA . VAL A 1 88 ? -1.170 -6.867 -1.788 1.00 86.06 88 VAL A CA 1
ATOM 677 C C . VAL A 1 88 ? -2.244 -6.342 -0.851 1.00 86.06 88 VAL A C 1
ATOM 679 O O . VAL A 1 88 ? -2.346 -5.132 -0.643 1.00 86.06 88 VAL A O 1
ATOM 682 N N . GLU A 1 89 ? -3.049 -7.249 -0.303 1.00 86.38 89 GLU A N 1
ATOM 683 C CA . GLU A 1 89 ? -3.984 -6.932 0.775 1.00 86.38 89 GLU A CA 1
ATOM 684 C C . GLU A 1 89 ? -3.237 -6.839 2.105 1.00 86.38 89 GLU A C 1
ATOM 686 O O . GLU A 1 89 ? -2.353 -7.648 2.396 1.00 86.38 89 GLU A O 1
ATOM 691 N N . LEU A 1 90 ? -3.587 -5.837 2.905 1.00 82.88 90 LEU A N 1
ATOM 692 C CA . LEU A 1 90 ? -2.961 -5.571 4.191 1.00 82.88 90 LEU A CA 1
ATOM 693 C C . LEU A 1 90 ? -3.968 -5.906 5.294 1.00 82.88 90 LEU A C 1
ATOM 695 O O . LEU A 1 90 ? -4.893 -5.121 5.528 1.00 82.88 90 LEU A O 1
ATOM 699 N N . PRO A 1 91 ? -3.814 -7.059 5.965 1.00 69.56 91 PRO A N 1
ATOM 700 C CA . PRO A 1 91 ? -4.758 -7.491 6.990 1.00 69.56 91 PRO A CA 1
ATOM 701 C C . PRO A 1 91 ? -4.754 -6.560 8.210 1.00 69.56 91 PRO A C 1
ATOM 703 O O . PRO A 1 91 ? -5.795 -6.375 8.831 1.00 69.56 91 PRO A O 1
ATOM 706 N N . ASP A 1 92 ? -3.617 -5.922 8.511 1.00 67.31 92 ASP A N 1
ATOM 707 C CA . ASP A 1 92 ? -3.494 -4.925 9.575 1.00 67.31 92 ASP A CA 1
ATOM 708 C C . ASP A 1 92 ? -2.688 -3.701 9.101 1.00 67.31 92 ASP A C 1
ATOM 710 O O . ASP A 1 92 ? -1.499 -3.535 9.383 1.00 67.31 92 ASP A O 1
ATOM 714 N N . ALA A 1 93 ? -3.342 -2.812 8.346 1.00 66.69 93 ALA A N 1
ATOM 715 C CA . ALA A 1 93 ? -2.736 -1.539 7.943 1.00 66.69 93 ALA A CA 1
ATOM 716 C C . ALA A 1 93 ? -2.453 -0.616 9.141 1.00 66.69 93 ALA A C 1
ATOM 718 O O . ALA A 1 93 ? -1.573 0.245 9.077 1.00 66.69 93 ALA A O 1
ATOM 719 N N . LEU A 1 94 ? -3.174 -0.807 10.250 1.00 65.56 94 LEU A N 1
ATOM 720 C CA . LEU A 1 94 ? -2.969 -0.048 11.471 1.00 65.56 94 LEU A CA 1
ATOM 721 C C . LEU A 1 94 ? -1.745 -0.501 12.244 1.00 65.56 94 LEU A C 1
ATOM 723 O O . LEU A 1 94 ? -1.335 0.263 13.104 1.00 65.56 94 LEU A O 1
ATOM 727 N N . ALA A 1 95 ? -1.133 -1.654 11.981 1.00 64.94 95 ALA A N 1
ATOM 728 C CA . ALA A 1 95 ? 0.111 -2.054 12.635 1.00 64.94 95 ALA A CA 1
ATOM 729 C C . ALA A 1 95 ? 1.356 -1.343 12.069 1.00 64.94 95 ALA A C 1
ATOM 731 O O . ALA A 1 95 ? 2.407 -1.371 12.719 1.00 64.94 95 ALA A O 1
ATOM 732 N N . GLY A 1 96 ? 1.240 -0.613 10.949 1.00 60.31 96 GLY A N 1
ATOM 733 C CA . GLY A 1 96 ? 2.371 0.089 10.326 1.00 60.31 96 GLY A CA 1
ATOM 734 C C . GLY A 1 96 ? 3.438 -0.899 9.862 1.00 60.31 96 GLY A C 1
ATOM 735 O O . GLY A 1 96 ? 4.623 -0.765 10.187 1.00 60.31 96 GLY A O 1
ATOM 736 N N . GLU A 1 97 ? 2.993 -1.967 9.205 1.00 71.50 97 GLU A N 1
ATOM 737 C CA . GLU A 1 97 ? 3.874 -3.065 8.850 1.00 71.50 97 GLU A CA 1
ATOM 738 C C . GLU A 1 97 ? 4.708 -2.754 7.608 1.00 71.50 97 GLU A C 1
ATOM 740 O O . GLU A 1 97 ? 4.518 -1.778 6.881 1.00 71.50 97 GLU A O 1
ATOM 745 N N . ARG A 1 98 ? 5.732 -3.580 7.428 1.00 82.00 98 ARG A N 1
ATOM 746 C CA . ARG A 1 98 ? 6.645 -3.528 6.298 1.00 82.00 98 ARG A CA 1
ATOM 747 C C . ARG A 1 98 ? 6.287 -4.681 5.387 1.00 82.00 98 ARG A C 1
ATOM 749 O O . ARG A 1 98 ? 6.442 -5.833 5.783 1.00 82.00 98 ARG A O 1
ATOM 756 N N . TRP A 1 99 ? 5.865 -4.378 4.173 1.00 84.50 99 TRP A N 1
ATOM 757 C CA . TRP A 1 99 ? 5.507 -5.397 3.199 1.00 84.50 99 TRP A CA 1
ATOM 758 C C . TRP A 1 99 ? 6.614 -5.509 2.165 1.00 84.50 99 TRP A C 1
ATOM 760 O O . TRP A 1 99 ? 6.906 -4.563 1.435 1.00 84.50 99 TRP A O 1
ATOM 770 N N . TYR A 1 100 ? 7.254 -6.674 2.121 1.00 88.06 100 TYR A N 1
ATOM 771 C CA . TYR A 1 100 ? 8.166 -7.021 1.041 1.00 88.06 100 TYR A CA 1
ATOM 772 C C . TYR A 1 100 ? 7.348 -7.602 -0.100 1.00 88.06 100 TYR A C 1
ATOM 774 O O . TYR A 1 100 ? 6.724 -8.651 0.034 1.00 88.06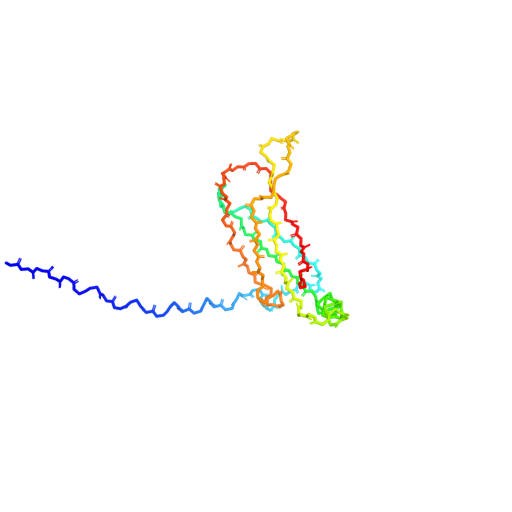 100 TYR A O 1
ATOM 782 N N . VAL A 1 101 ? 7.339 -6.888 -1.214 1.00 88.81 101 VAL A N 1
ATOM 783 C CA . VAL A 1 101 ? 6.483 -7.164 -2.353 1.00 88.81 101 VAL A CA 1
ATOM 784 C C . VAL A 1 101 ? 7.351 -7.627 -3.513 1.00 88.81 101 VAL A C 1
ATOM 786 O O . VAL A 1 101 ? 8.195 -6.879 -4.015 1.00 88.81 101 VAL A O 1
ATOM 789 N N . SER A 1 102 ? 7.151 -8.874 -3.937 1.00 90.62 102 SER A N 1
ATOM 790 C CA . SER A 1 102 ? 7.838 -9.433 -5.098 1.00 90.62 102 SER A CA 1
ATOM 791 C C . SER A 1 102 ? 7.251 -8.875 -6.390 1.00 90.62 102 SER A C 1
ATOM 793 O O . SER A 1 102 ? 6.044 -8.927 -6.622 1.00 90.62 102 SER A O 1
ATOM 795 N N . LEU A 1 103 ? 8.124 -8.363 -7.249 1.00 88.44 103 LEU A N 1
ATOM 796 C CA . LEU A 1 103 ? 7.780 -7.887 -8.576 1.00 88.44 103 LEU A CA 1
ATOM 797 C C . LEU A 1 103 ? 7.948 -9.020 -9.596 1.00 88.44 103 LEU A C 1
ATOM 799 O O . LEU A 1 103 ? 8.955 -9.735 -9.567 1.00 88.44 103 LEU A O 1
ATOM 803 N N . PRO A 1 104 ? 7.023 -9.158 -10.560 1.00 86.31 104 PRO A N 1
ATOM 804 C CA . PRO A 1 104 ? 7.089 -10.219 -11.564 1.00 86.31 104 PRO A CA 1
ATOM 805 C C . PRO A 1 104 ? 8.259 -10.049 -12.548 1.00 86.31 104 PRO A C 1
ATOM 807 O O . PRO A 1 104 ? 8.670 -11.004 -13.205 1.00 86.31 104 PRO A O 1
ATOM 810 N N . ARG A 1 105 ? 8.798 -8.831 -12.688 1.00 84.69 105 ARG A N 1
ATOM 811 C CA . ARG A 1 105 ? 9.884 -8.491 -13.619 1.00 84.69 105 ARG A CA 1
ATOM 812 C C . ARG A 1 105 ? 10.852 -7.509 -12.975 1.00 84.69 105 ARG A C 1
ATOM 814 O O . ARG A 1 105 ? 10.449 -6.708 -12.139 1.00 84.69 105 ARG A O 1
ATOM 821 N N . SER A 1 106 ? 12.116 -7.570 -13.394 1.00 84.75 106 SER A N 1
ATOM 822 C CA . SER A 1 106 ? 13.169 -6.702 -12.873 1.00 84.75 106 SER A CA 1
ATOM 823 C C . SER A 1 106 ? 13.234 -5.331 -13.549 1.00 84.75 106 SER A C 1
ATOM 825 O O . SER A 1 106 ? 12.937 -5.211 -14.739 1.00 84.75 106 SER A O 1
ATOM 827 N N . GLY A 1 107 ? 13.688 -4.317 -12.806 1.00 81.50 107 GLY A N 1
ATOM 828 C CA . GLY A 1 107 ? 13.967 -2.964 -13.313 1.00 81.50 107 GLY A CA 1
ATOM 829 C C . GLY A 1 107 ? 12.715 -2.141 -13.640 1.00 81.50 107 GLY A C 1
ATOM 830 O O . GLY A 1 107 ? 11.597 -2.633 -13.494 1.00 81.50 107 GLY A O 1
ATOM 831 N N . GLY A 1 108 ? 12.901 -0.913 -14.130 1.00 84.94 108 GLY A N 1
ATOM 832 C CA . GLY A 1 108 ? 11.819 0.031 -14.447 1.00 84.94 108 GLY A CA 1
ATOM 833 C C . GLY A 1 108 ? 11.401 0.911 -13.266 1.00 84.94 108 GLY A C 1
ATOM 834 O O . GLY A 1 108 ? 11.860 0.730 -12.139 1.00 84.94 108 GLY A O 1
ATOM 835 N N . GLU A 1 109 ? 10.524 1.873 -13.536 1.00 87.81 109 GLU A N 1
ATOM 836 C CA . GLU A 1 109 ? 9.949 2.751 -12.517 1.00 87.81 109 GLU A CA 1
ATOM 837 C C . GLU A 1 109 ? 8.782 2.040 -11.825 1.00 87.81 109 GLU A C 1
ATOM 839 O O . GLU A 1 109 ? 7.948 1.415 -12.485 1.00 87.81 109 GLU A O 1
ATOM 844 N N . CYS A 1 110 ? 8.724 2.133 -10.496 1.00 88.69 110 CYS A N 1
ATOM 845 C CA . CYS A 1 110 ? 7.636 1.585 -9.694 1.00 88.69 110 CYS A CA 1
ATOM 846 C C . CYS A 1 110 ? 6.918 2.707 -8.948 1.00 88.69 110 CYS A C 1
ATOM 848 O O . CYS A 1 110 ? 7.554 3.572 -8.347 1.00 88.69 110 CYS A O 1
ATOM 850 N N . ARG A 1 111 ? 5.590 2.639 -8.927 1.00 89.69 111 ARG A N 1
ATOM 851 C CA . ARG A 1 111 ? 4.721 3.525 -8.157 1.00 89.69 111 ARG A CA 1
ATOM 852 C C . ARG A 1 111 ? 3.821 2.682 -7.270 1.00 89.69 111 ARG A C 1
ATOM 854 O O . ARG A 1 111 ? 3.270 1.685 -7.718 1.00 89.69 111 ARG A O 1
ATOM 861 N N . ALA A 1 112 ? 3.642 3.100 -6.024 1.00 89.69 112 ALA A N 1
ATOM 862 C CA . ALA A 1 112 ? 2.657 2.502 -5.138 1.00 89.69 112 ALA A CA 1
ATOM 863 C C . ALA A 1 112 ? 1.385 3.357 -5.119 1.00 89.69 112 ALA A C 1
ATOM 865 O O . ALA A 1 112 ? 1.444 4.582 -4.996 1.00 89.69 112 ALA A O 1
ATOM 866 N N . LEU A 1 113 ? 0.241 2.695 -5.241 1.00 88.00 113 LEU A N 1
ATOM 867 C CA . LEU A 1 113 ? -1.084 3.257 -5.047 1.00 88.00 113 LEU A CA 1
ATOM 868 C C . LEU A 1 113 ? -1.712 2.612 -3.815 1.00 88.00 113 LEU A C 1
ATOM 870 O O . LEU A 1 113 ? -1.681 1.391 -3.655 1.00 88.00 113 LEU A O 1
ATOM 874 N N . LEU A 1 114 ? -2.288 3.450 -2.962 1.00 87.12 114 LEU A N 1
ATOM 875 C CA . LEU A 1 114 ? -3.020 3.026 -1.778 1.00 87.12 114 LEU A CA 1
ATOM 876 C C . LEU A 1 114 ? -4.501 2.926 -2.111 1.00 87.12 114 LEU A C 1
ATOM 878 O O . LEU A 1 114 ? -5.053 3.816 -2.759 1.00 87.12 114 LEU A O 1
ATOM 882 N N . GLY A 1 115 ? -5.137 1.852 -1.659 1.00 82.75 115 GLY A N 1
ATOM 883 C CA . GLY A 1 115 ? -6.549 1.601 -1.896 1.00 82.75 115 GLY A CA 1
ATOM 884 C C . GLY A 1 115 ? -7.277 1.122 -0.649 1.00 82.75 115 GLY A C 1
ATOM 885 O O . GLY A 1 115 ? -6.705 0.444 0.208 1.00 82.75 115 GLY A O 1
ATOM 886 N N . PHE A 1 116 ? -8.566 1.456 -0.597 1.00 81.06 116 PHE A N 1
ATOM 887 C CA . PHE A 1 116 ? -9.544 0.820 0.278 1.00 81.06 116 PHE A CA 1
ATOM 888 C C . PHE A 1 116 ? -10.485 0.005 -0.610 1.00 81.06 116 PHE A C 1
ATOM 890 O O . PHE A 1 116 ? -11.204 0.569 -1.437 1.00 81.06 116 PHE A O 1
ATOM 897 N N . ALA A 1 117 ? -10.445 -1.313 -0.467 1.00 77.19 117 ALA A N 1
ATOM 898 C CA . ALA A 1 117 ? -11.436 -2.219 -1.023 1.00 77.19 117 ALA A CA 1
ATOM 899 C C . ALA A 1 117 ? -12.537 -2.468 0.019 1.00 77.19 117 ALA A C 1
ATOM 901 O O . ALA A 1 117 ? -12.303 -2.356 1.227 1.00 77.19 117 ALA A O 1
ATOM 902 N N . LEU A 1 118 ? -13.742 -2.755 -0.468 1.00 75.69 118 LEU A N 1
ATOM 903 C CA . LEU A 1 118 ? -14.945 -3.011 0.322 1.00 75.69 118 LEU A CA 1
ATOM 904 C C . LEU A 1 118 ? -15.447 -4.423 0.042 1.00 75.69 118 LEU A C 1
ATOM 906 O O . LEU A 1 118 ? -15.413 -4.805 -1.149 1.00 75.69 118 LEU A O 1
#

Nearest PDB structures (foldseek):
  5wec-assembly1_A  TM=6.048E-01  e=2.219E+00  Vibrio cholerae O395
  7msg-assembly1_A  TM=3.859E-01  e=2.623E+00  Homo sapiens
  4kgg-assembly1_B  TM=3.800E-01  e=3.469E+00  Homo sapiens
  4kgq-assembly1_A  TM=3.828E-01  e=3.668E+00  Homo sapiens
  8ke9-assembly1_A  TM=4.231E-01  e=6.414E+00  unclassified Caudoviricetes

pLDDT: mean 78.22, std 14.36, range [37.44, 91.81]